Protein AF-A0A2I0JXL1-F1 (afdb_monomer)

Solvent-accessible surface area (backbone atoms only — not comparable to full-atom values): 7613 Å² total; per-residue (Å²): 135,86,78,60,81,57,62,68,35,75,68,30,44,52,53,52,51,51,52,50,50,53,58,49,50,55,51,43,75,76,32,99,56,94,41,73,68,49,51,53,50,52,52,53,47,52,56,50,49,54,53,51,50,55,53,37,53,67,70,65,67,67,71,88,92,43,73,64,57,57,51,51,50,52,53,49,50,55,50,49,51,52,52,51,53,51,51,51,53,52,53,51,50,52,51,50,53,52,50,51,52,51,52,50,52,53,50,50,53,49,62,60,52,51,62,63,58,66,64,70,78,78,82,79,85,91,77,91,130

Radius of gyration: 28.24 Å; Cα contacts (8 Å, |Δi|>4): 37; chains: 1; bounding box: 81×33×76 Å

Organism: Punica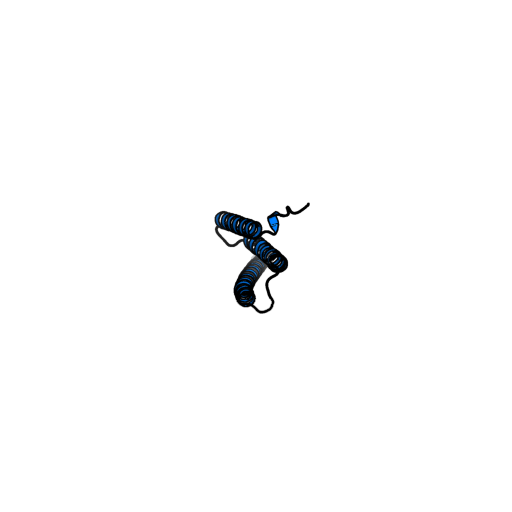 granatum (NCBI:txid22663)

Mean predicted aligned error: 13.09 Å

Sequence (129 aa):
MEASPAAYSVNGFYSFLSKGIDDLELCFLSNNFMSVQFLQRALSLLRSFHSHLTLLVQKLHLPVGDKWLNEYMDESSKLWEACHVLKSGVSAMESYYSAGLNLTSLLDGHLHLSPQLSRQVQTGPRSGK

Secondary structure (DSSP, 8-state):
-PPPGGGGSHHHHHHHHHHHHHHHHHHHHTSSS--HHHHHHHHHHHHHHHHHHHHHHHHTTPPTTSHHHHHHHHHHHHHHHHHHHHHHHHHHHHHHHHHHHHHHHHHHHHHHHHHHHHTTSS-------

pLDDT: mean 77.19, std 14.77, range [36.41, 95.0]

Foldseek 3Di:
DDDDPLCLDPVNLVVLLVVLVVVLVVVCVVDVDCDPVSLVSLVVSLVVNVVSVVSNVVVVPDDPPDPVVVVVVVVVVVSVVSVVVSVVVVVVVVVVVVVVVVVVVVVVVVVVVVVVVVVPPPDDDDDDD

Nearest PDB structures (foldseek):
  3onl-assembly1_C  TM=5.016E-01  e=1.990E+00  Saccharomyces cerevisiae
  4p3g-assembly1_B  TM=3.810E-01  e=9.562E+00  Thermochaetoides thermophila DSM 1495

Structure (mmCIF, N/CA/C/O backbone):
data_AF-A0A2I0JXL1-F1
#
_entry.id   AF-A0A2I0JXL1-F1
#
loop_
_atom_site.group_PDB
_atom_site.id
_atom_site.type_symbol
_atom_site.label_atom_id
_atom_site.label_alt_id
_atom_site.label_comp_id
_atom_site.label_asym_id
_atom_site.label_entity_id
_atom_site.label_seq_id
_atom_site.pdbx_PDB_ins_code
_atom_site.Cartn_x
_atom_site.Cartn_y
_atom_site.Cartn_z
_atom_site.occupancy
_atom_site.B_iso_or_equiv
_atom_site.auth_seq_id
_atom_site.auth_comp_id
_atom_site.auth_asym_id
_atom_site.auth_atom_id
_atom_site.pdbx_PDB_model_num
ATOM 1 N N . MET A 1 1 ? -2.394 22.946 -8.727 1.00 36.78 1 MET A N 1
ATOM 2 C CA . MET A 1 1 ? -1.313 22.599 -7.784 1.00 36.78 1 MET A CA 1
ATOM 3 C C . MET A 1 1 ? -0.307 21.797 -8.589 1.00 36.78 1 MET A C 1
ATOM 5 O O . MET A 1 1 ? -0.560 20.637 -8.870 1.00 36.78 1 MET A O 1
ATOM 9 N N . GLU A 1 2 ? 0.713 22.472 -9.115 1.00 36.41 2 GLU A N 1
ATOM 10 C CA . GLU A 1 2 ? 1.754 21.871 -9.963 1.00 36.41 2 GLU A CA 1
ATOM 11 C C . GLU A 1 2 ? 2.608 20.924 -9.113 1.00 36.41 2 GLU A C 1
ATOM 13 O O . GLU A 1 2 ? 3.183 21.337 -8.103 1.00 36.41 2 GLU A O 1
ATOM 18 N N . ALA A 1 3 ? 2.650 19.644 -9.481 1.00 46.91 3 ALA A N 1
ATOM 19 C CA . ALA A 1 3 ? 3.539 18.680 -8.850 1.00 46.91 3 ALA A CA 1
ATOM 20 C C . ALA A 1 3 ? 4.978 18.979 -9.295 1.00 46.91 3 ALA A C 1
ATOM 22 O O . ALA A 1 3 ? 5.278 18.973 -10.486 1.00 46.91 3 ALA A O 1
ATOM 23 N N . SER A 1 4 ? 5.868 19.252 -8.336 1.00 48.22 4 SER A N 1
ATOM 24 C CA . SER A 1 4 ? 7.288 19.502 -8.603 1.00 48.22 4 SER A CA 1
ATOM 25 C C . SER A 1 4 ? 7.892 18.362 -9.443 1.00 48.22 4 SER A C 1
ATOM 27 O O . SER A 1 4 ? 7.644 17.193 -9.129 1.00 48.22 4 SER A O 1
ATOM 29 N N . PRO A 1 5 ? 8.721 18.650 -10.466 1.00 53.19 5 PRO A N 1
ATOM 30 C CA . PRO A 1 5 ? 9.304 17.634 -11.350 1.00 53.19 5 PRO A CA 1
ATOM 31 C C . PRO A 1 5 ? 10.137 16.577 -10.601 1.00 53.19 5 PRO A C 1
ATOM 33 O O . PRO A 1 5 ? 10.349 15.478 -11.115 1.00 53.19 5 PRO A O 1
ATOM 36 N N . ALA A 1 6 ? 10.543 16.868 -9.359 1.00 51.97 6 ALA A N 1
ATOM 37 C CA . ALA A 1 6 ? 11.225 15.937 -8.465 1.00 51.97 6 ALA A CA 1
ATOM 38 C C . ALA A 1 6 ? 10.353 14.754 -8.000 1.00 51.97 6 ALA A C 1
ATOM 40 O O . ALA A 1 6 ? 10.904 13.688 -7.720 1.00 51.97 6 ALA A O 1
ATOM 41 N N . ALA A 1 7 ? 9.020 14.903 -7.961 1.00 56.34 7 ALA A N 1
ATOM 42 C CA . ALA A 1 7 ? 8.080 13.893 -7.452 1.00 56.34 7 ALA A CA 1
ATOM 43 C C . ALA A 1 7 ? 8.075 12.585 -8.263 1.00 56.34 7 ALA A C 1
ATOM 45 O O . ALA A 1 7 ? 7.618 11.554 -7.782 1.00 56.34 7 ALA A O 1
ATOM 46 N N . TYR A 1 8 ? 8.617 12.622 -9.481 1.00 66.38 8 TYR A N 1
ATOM 47 C CA . TYR A 1 8 ? 8.640 11.490 -10.407 1.00 66.38 8 TYR A CA 1
ATOM 48 C C . TYR A 1 8 ? 10.056 10.995 -10.718 1.00 66.38 8 TYR A C 1
ATOM 50 O O . TYR A 1 8 ? 10.252 10.253 -11.678 1.00 66.38 8 TYR A O 1
ATOM 58 N N . SER A 1 9 ? 11.047 11.446 -9.948 1.00 84.12 9 SER A N 1
ATOM 59 C CA . SER A 1 9 ? 12.381 10.848 -9.945 1.00 84.12 9 SER A CA 1
ATOM 60 C C . SER A 1 9 ? 12.392 9.614 -9.042 1.00 84.12 9 SER A C 1
ATOM 62 O O . SER A 1 9 ? 11.579 9.511 -8.125 1.00 84.12 9 SER A O 1
ATOM 64 N N . VAL A 1 10 ? 13.350 8.708 -9.249 1.00 86.62 10 VAL A N 1
ATOM 65 C CA . VAL A 1 10 ? 13.557 7.548 -8.364 1.00 86.62 10 VAL A CA 1
ATOM 66 C C . VAL A 1 10 ? 13.700 7.996 -6.900 1.00 86.62 10 VAL A C 1
ATOM 68 O O . VAL A 1 10 ? 13.052 7.453 -6.012 1.00 86.62 10 VAL A O 1
ATOM 71 N N . ASN A 1 11 ? 14.477 9.054 -6.646 1.00 89.25 11 ASN A N 1
ATOM 72 C CA . ASN A 1 11 ? 14.656 9.595 -5.297 1.00 89.25 11 ASN A CA 1
ATOM 73 C C . ASN A 1 11 ? 13.366 10.220 -4.730 1.00 89.25 11 ASN A C 1
ATOM 75 O O . ASN A 1 11 ? 13.069 10.090 -3.543 1.00 89.25 11 ASN A O 1
ATOM 79 N N . GLY A 1 12 ? 12.575 10.871 -5.587 1.00 89.62 12 GLY A N 1
ATOM 80 C CA . GLY A 1 12 ? 11.260 11.400 -5.227 1.00 89.62 12 GLY A CA 1
ATOM 81 C C . GLY A 1 12 ? 10.277 10.300 -4.839 1.00 89.62 12 GLY A C 1
ATOM 82 O O . GLY A 1 12 ? 9.571 10.444 -3.844 1.00 89.62 12 GLY A O 1
ATOM 83 N N . PHE A 1 13 ? 10.291 9.180 -5.563 1.00 90.06 13 PHE A N 1
ATOM 84 C CA . PHE A 1 13 ? 9.493 8.000 -5.240 1.00 90.06 13 PHE A CA 1
ATOM 85 C C . PHE A 1 13 ? 9.855 7.420 -3.867 1.00 90.06 13 PHE A C 1
ATOM 87 O O . PHE A 1 13 ? 8.963 7.218 -3.043 1.00 90.06 13 PHE A O 1
ATOM 94 N N . TYR A 1 14 ? 11.148 7.223 -3.583 1.00 90.25 14 TYR A N 1
ATOM 95 C CA . TYR A 1 14 ? 11.588 6.735 -2.270 1.00 90.25 14 TYR A CA 1
ATOM 96 C C . TYR A 1 14 ? 11.248 7.712 -1.141 1.00 90.25 14 TYR A C 1
ATOM 98 O O . TYR A 1 14 ? 10.780 7.285 -0.089 1.00 90.25 14 TYR A O 1
ATOM 106 N N . SER A 1 15 ? 11.406 9.018 -1.371 1.00 93.44 15 SER A N 1
ATOM 107 C CA . SER A 1 15 ? 11.041 10.049 -0.388 1.00 93.44 15 SER A CA 1
ATOM 108 C C . SER A 1 15 ? 9.536 10.051 -0.094 1.00 93.44 15 SER A C 1
ATOM 110 O O . SER A 1 15 ? 9.129 10.153 1.061 1.00 93.44 15 SER A O 1
ATOM 112 N N . PHE A 1 16 ? 8.706 9.913 -1.135 1.00 93.00 16 PHE A N 1
ATOM 113 C CA . PHE A 1 16 ? 7.255 9.768 -1.008 1.00 93.00 16 PHE A CA 1
ATOM 114 C C . PHE A 1 16 ? 6.886 8.526 -0.189 1.00 93.00 16 PHE A C 1
ATOM 116 O O . PHE A 1 16 ? 6.065 8.620 0.724 1.00 93.00 16 PHE A O 1
ATOM 123 N N . LEU A 1 17 ? 7.499 7.381 -0.502 1.00 91.62 17 LEU A N 1
ATOM 124 C CA . LEU A 1 17 ? 7.199 6.117 0.161 1.00 91.62 17 LEU A CA 1
ATOM 125 C C . LEU A 1 17 ? 7.626 6.131 1.631 1.00 91.62 17 LEU A C 1
ATOM 127 O O . LEU A 1 17 ? 6.815 5.782 2.482 1.00 91.62 17 LEU A O 1
ATOM 131 N N . SER A 1 18 ? 8.852 6.578 1.925 1.00 93.44 18 SER A N 1
ATOM 132 C CA . SER A 1 18 ? 9.366 6.679 3.298 1.00 93.44 18 SER A CA 1
ATOM 133 C C . SER A 1 18 ? 8.437 7.532 4.151 1.00 93.44 18 SER A C 1
ATOM 135 O O . SER A 1 18 ? 7.914 7.057 5.151 1.00 93.44 18 SER A O 1
ATOM 137 N N . LYS A 1 19 ? 8.118 8.745 3.679 1.00 95.00 19 LYS A N 1
ATOM 138 C CA . LYS A 1 19 ? 7.215 9.644 4.396 1.00 95.00 19 LYS A CA 1
ATOM 139 C C . LYS A 1 19 ? 5.833 9.023 4.617 1.00 95.00 19 LYS A C 1
ATOM 141 O O . LYS A 1 19 ? 5.264 9.154 5.693 1.00 95.00 19 LYS A O 1
ATOM 146 N N . GLY A 1 20 ? 5.281 8.364 3.600 1.00 92.75 20 GLY A N 1
ATOM 147 C CA . GLY A 1 20 ? 3.974 7.722 3.712 1.00 92.75 20 GLY A CA 1
ATOM 148 C C . GLY A 1 20 ? 3.945 6.600 4.752 1.00 92.75 20 GLY A C 1
ATOM 149 O O . GLY A 1 20 ? 2.947 6.455 5.457 1.00 92.75 20 GLY A O 1
ATOM 150 N N . ILE A 1 21 ? 5.030 5.828 4.861 1.00 91.94 21 ILE A N 1
ATOM 151 C CA . ILE A 1 21 ? 5.183 4.781 5.877 1.00 91.94 21 ILE A CA 1
ATOM 152 C C . ILE A 1 21 ? 5.318 5.405 7.269 1.00 91.94 21 ILE A C 1
ATOM 154 O O . ILE A 1 21 ? 4.590 4.990 8.168 1.00 91.94 21 ILE A O 1
ATOM 158 N N . ASP A 1 22 ? 6.154 6.435 7.425 1.00 94.06 22 ASP A N 1
ATOM 159 C CA . ASP A 1 22 ? 6.331 7.147 8.698 1.00 94.06 22 ASP A CA 1
ATOM 160 C C . ASP A 1 22 ? 4.989 7.724 9.201 1.00 94.06 22 ASP A C 1
ATOM 162 O O . ASP A 1 22 ? 4.609 7.555 10.362 1.00 94.06 22 ASP A O 1
ATOM 166 N N . ASP A 1 23 ? 4.208 8.342 8.306 1.00 91.50 23 ASP A N 1
ATOM 167 C CA . ASP A 1 23 ? 2.874 8.880 8.612 1.00 91.50 23 ASP A CA 1
ATOM 168 C C . ASP A 1 23 ? 1.886 7.772 9.039 1.00 91.50 23 ASP A C 1
ATOM 170 O O . ASP A 1 23 ? 1.005 7.988 9.886 1.00 91.50 23 ASP A O 1
ATOM 174 N N . LEU A 1 24 ? 2.010 6.576 8.454 1.00 90.06 24 LEU A N 1
ATOM 175 C CA . LEU A 1 24 ? 1.175 5.423 8.782 1.00 90.06 24 LEU A CA 1
ATOM 176 C C . LEU A 1 24 ? 1.559 4.817 10.141 1.00 90.06 24 LEU A C 1
ATOM 178 O O . LEU A 1 24 ? 0.667 4.493 10.932 1.00 90.06 24 LEU A O 1
ATOM 182 N N . GLU A 1 25 ? 2.855 4.728 10.441 1.00 89.75 25 GLU A N 1
ATOM 183 C CA . GLU A 1 25 ? 3.379 4.279 11.735 1.00 89.75 25 GLU A CA 1
ATOM 184 C C . GLU A 1 25 ? 2.939 5.217 12.863 1.00 89.75 25 GLU A C 1
ATOM 186 O O . GLU A 1 25 ? 2.375 4.765 13.861 1.00 89.75 25 GLU A O 1
ATOM 191 N N . LEU A 1 26 ? 3.067 6.533 12.671 1.00 90.06 26 LEU A N 1
ATOM 192 C CA . LEU A 1 26 ? 2.574 7.527 13.629 1.00 90.06 26 LEU A CA 1
ATOM 193 C C . LEU A 1 26 ? 1.066 7.382 13.885 1.00 90.06 26 LEU A C 1
ATOM 195 O O . LEU A 1 26 ? 0.598 7.513 15.021 1.00 90.06 26 LEU A O 1
ATOM 199 N N . CYS A 1 27 ? 0.289 7.078 12.841 1.00 87.00 27 CYS A N 1
ATOM 200 C CA . CYS A 1 27 ? -1.149 6.845 12.958 1.00 87.00 27 CYS A CA 1
ATOM 201 C C . CYS A 1 27 ? -1.481 5.583 13.770 1.00 87.00 27 CYS A C 1
ATOM 203 O O . CYS A 1 27 ? -2.482 5.578 14.497 1.00 87.00 27 CYS A O 1
ATOM 205 N N . PHE A 1 28 ? -0.662 4.537 13.632 1.00 84.44 28 PHE A N 1
ATOM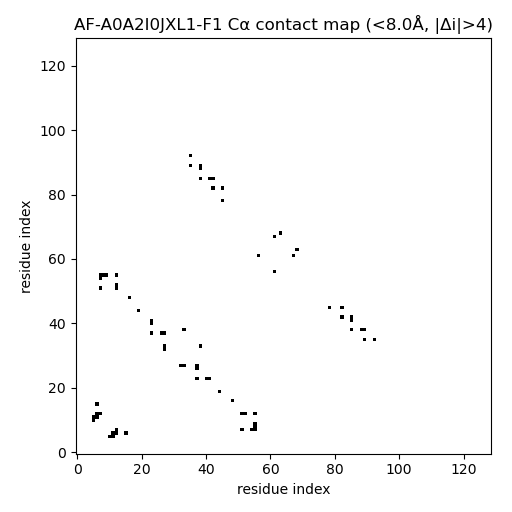 206 C CA . PHE A 1 28 ? -0.777 3.295 14.392 1.00 84.44 28 PHE A CA 1
ATOM 207 C C . PHE A 1 28 ? -0.376 3.497 15.855 1.00 84.44 28 PHE A C 1
ATOM 209 O O . PHE A 1 28 ? -1.122 3.130 16.749 1.00 84.44 28 PHE A O 1
ATOM 216 N N . LEU A 1 29 ? 0.738 4.174 16.132 1.00 85.69 29 LEU A N 1
ATOM 217 C CA . LEU A 1 29 ? 1.167 4.456 17.508 1.00 85.69 29 LEU A CA 1
ATOM 218 C C . LEU A 1 29 ? 0.164 5.341 18.265 1.00 85.69 29 LEU A C 1
ATOM 220 O O . LEU A 1 29 ? -0.017 5.191 19.471 1.00 85.69 29 LEU A O 1
ATOM 224 N N . SER A 1 30 ? -0.527 6.238 17.555 1.00 84.00 30 SER A N 1
ATOM 225 C CA . SER A 1 30 ? -1.553 7.111 18.142 1.00 84.00 30 SER A CA 1
ATOM 226 C C . SER A 1 30 ? -2.857 6.379 18.490 1.00 84.00 30 SER A C 1
ATOM 228 O O . SER A 1 30 ? -3.653 6.888 19.276 1.00 84.00 30 SER A O 1
ATOM 230 N N . ASN A 1 31 ? -3.102 5.201 17.909 1.00 72.88 31 ASN A N 1
ATOM 231 C CA . ASN A 1 31 ? -4.297 4.399 18.151 1.00 72.88 31 ASN A CA 1
ATOM 232 C C . ASN A 1 31 ? -3.873 2.950 18.402 1.00 72.88 31 ASN A C 1
ATOM 234 O O . ASN A 1 31 ? -3.558 2.246 17.455 1.00 72.88 31 ASN A O 1
ATOM 238 N N . ASN A 1 32 ? -3.950 2.463 19.646 1.00 65.31 32 ASN A N 1
ATOM 239 C CA . ASN A 1 32 ? -3.580 1.086 20.043 1.00 65.31 32 ASN A CA 1
ATOM 240 C C . ASN A 1 32 ? -4.319 -0.058 19.289 1.00 65.31 32 ASN A C 1
ATOM 242 O O . ASN A 1 32 ? -4.172 -1.227 19.639 1.00 65.31 32 ASN A O 1
ATOM 246 N N . PHE A 1 33 ? -5.143 0.254 18.286 1.00 68.25 33 PHE A N 1
ATOM 247 C CA . PHE A 1 33 ? -5.867 -0.676 17.431 1.00 68.25 33 PHE A CA 1
ATOM 248 C C . PHE A 1 33 ? -5.847 -0.198 15.968 1.00 68.25 33 PHE A C 1
ATOM 250 O O . PHE A 1 33 ? -5.814 1.007 15.705 1.00 68.25 33 PHE A O 1
ATOM 257 N N . MET A 1 34 ? -5.950 -1.128 15.007 1.00 73.00 34 MET A N 1
ATOM 258 C CA . MET A 1 34 ? -6.153 -0.790 13.590 1.00 73.00 34 MET A CA 1
ATOM 259 C C . MET A 1 34 ? -7.518 -0.119 13.388 1.00 73.00 34 MET A C 1
ATOM 261 O O . MET A 1 34 ? -8.540 -0.772 13.188 1.00 73.00 34 MET A O 1
ATOM 265 N N . SER A 1 35 ? -7.543 1.208 13.469 1.00 80.81 35 SER A N 1
ATOM 266 C CA . SER A 1 35 ? -8.753 2.000 13.265 1.00 80.81 35 SER A CA 1
ATOM 267 C C . SER A 1 35 ? -9.153 2.058 11.785 1.00 80.81 35 SER A C 1
ATOM 269 O O . SER A 1 35 ? -8.331 1.873 10.885 1.00 80.81 35 SER A O 1
ATOM 271 N N . VAL A 1 36 ? -10.412 2.418 11.512 1.00 81.00 36 VAL A N 1
ATOM 272 C CA . VAL A 1 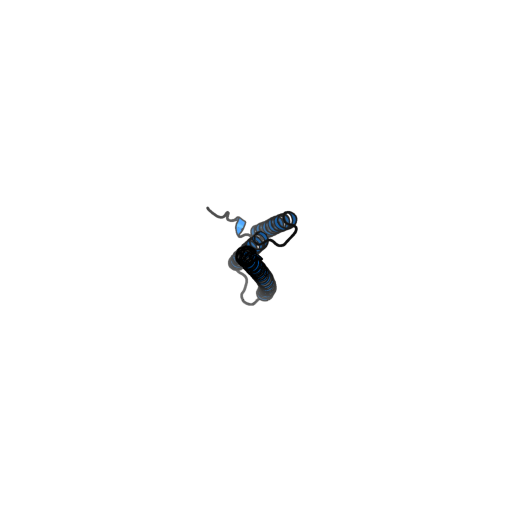36 ? -10.885 2.671 10.138 1.00 81.00 36 VAL A CA 1
ATOM 273 C C . VAL A 1 36 ? -10.031 3.751 9.466 1.00 81.00 36 VAL A C 1
ATOM 275 O O . VAL A 1 36 ? -9.710 3.644 8.287 1.00 81.00 36 VAL A O 1
ATOM 278 N N . GLN A 1 37 ? -9.603 4.767 10.223 1.00 84.31 37 GLN A N 1
ATOM 279 C CA . GLN A 1 37 ? -8.739 5.837 9.719 1.00 84.31 37 GLN A CA 1
ATOM 280 C C . GLN A 1 37 ? -7.357 5.319 9.305 1.00 84.31 37 GLN A C 1
ATOM 282 O O . GLN A 1 37 ? -6.840 5.728 8.265 1.00 84.31 37 GLN A O 1
ATOM 287 N N . PHE A 1 38 ? -6.774 4.405 10.087 1.00 85.75 38 PHE A N 1
ATOM 288 C CA . PHE A 1 38 ? -5.520 3.744 9.731 1.00 85.75 38 PHE A CA 1
ATOM 289 C C . PHE A 1 38 ? -5.671 2.963 8.421 1.00 85.75 38 PHE A C 1
ATOM 291 O O . PHE A 1 38 ? -4.883 3.160 7.498 1.00 85.75 38 PHE A O 1
ATOM 298 N N . LEU A 1 39 ? -6.727 2.151 8.295 1.00 85.25 39 LEU A N 1
ATOM 299 C CA . LEU A 1 39 ? -6.985 1.368 7.081 1.00 85.25 39 LEU A CA 1
ATOM 300 C C . LEU A 1 39 ? -7.219 2.259 5.850 1.00 85.25 39 LEU A C 1
ATOM 302 O O . LEU A 1 39 ? -6.687 1.980 4.776 1.00 85.25 39 LEU A O 1
ATOM 306 N N . GLN A 1 40 ? -7.954 3.364 6.001 1.00 86.88 40 GLN A N 1
ATOM 307 C CA . GLN A 1 40 ? -8.156 4.351 4.933 1.00 86.88 40 GLN A CA 1
ATOM 308 C C . GLN A 1 40 ? -6.837 4.994 4.485 1.00 86.88 40 GLN A C 1
ATOM 310 O O . GLN A 1 40 ? -6.600 5.142 3.283 1.00 86.88 40 GLN A O 1
ATOM 315 N N . ARG A 1 41 ? -5.960 5.354 5.433 1.00 89.62 41 ARG A N 1
ATOM 316 C CA . ARG A 1 41 ? -4.631 5.908 5.129 1.00 89.62 41 ARG A CA 1
ATOM 317 C C . ARG A 1 41 ? -3.740 4.881 4.443 1.00 89.62 41 ARG A C 1
ATOM 319 O O . ARG A 1 41 ? -3.152 5.210 3.415 1.00 89.62 41 ARG A O 1
ATOM 326 N N . ALA A 1 42 ? -3.708 3.648 4.946 1.00 89.19 42 ALA A N 1
ATOM 327 C CA . ALA A 1 42 ? -2.965 2.549 4.337 1.00 89.19 42 ALA A CA 1
ATOM 328 C C . ALA A 1 42 ? -3.410 2.316 2.885 1.00 89.19 42 ALA A C 1
ATOM 330 O O . ALA A 1 42 ? -2.577 2.282 1.983 1.00 89.19 42 ALA A O 1
ATOM 331 N N . LEU A 1 43 ? -4.723 2.261 2.630 1.00 88.12 43 LEU A N 1
ATOM 332 C CA . LEU A 1 43 ? -5.266 2.077 1.282 1.00 88.12 43 LEU A CA 1
ATOM 333 C C . LEU A 1 43 ? -4.940 3.259 0.353 1.00 88.12 43 LEU A C 1
ATOM 335 O O . LEU A 1 43 ? -4.585 3.063 -0.812 1.00 88.12 43 LEU A O 1
ATOM 339 N N . SER A 1 44 ? -5.034 4.492 0.859 1.00 90.94 44 SER A N 1
ATOM 340 C CA . SER A 1 44 ? -4.679 5.693 0.094 1.00 90.94 44 SER A CA 1
ATOM 341 C C . SER A 1 44 ? -3.193 5.721 -0.278 1.00 90.94 44 SER A C 1
ATOM 343 O O . SER A 1 44 ? -2.848 6.074 -1.414 1.00 90.94 44 SER A O 1
ATOM 345 N N . LEU A 1 45 ? -2.317 5.326 0.652 1.00 92.06 45 LEU A N 1
ATOM 346 C CA . LEU A 1 45 ? -0.880 5.202 0.419 1.00 92.06 45 LEU A CA 1
ATOM 347 C C . LEU A 1 45 ? -0.591 4.134 -0.637 1.00 92.06 45 LEU A C 1
ATOM 349 O O . LEU A 1 45 ? 0.128 4.410 -1.594 1.00 92.06 45 LEU A O 1
ATOM 353 N N . LEU A 1 46 ? -1.221 2.965 -0.518 1.00 90.19 46 LEU A N 1
ATOM 354 C CA . LEU A 1 46 ? -1.068 1.841 -1.440 1.00 90.19 46 LEU A CA 1
ATOM 355 C C . LEU A 1 46 ? -1.459 2.210 -2.878 1.00 90.19 46 LEU A C 1
ATOM 357 O O . LEU A 1 46 ? -0.706 1.969 -3.824 1.00 90.19 46 LEU A O 1
ATOM 361 N N . ARG A 1 47 ? -2.610 2.878 -3.044 1.00 89.50 47 ARG A N 1
ATOM 362 C CA . ARG A 1 47 ? -3.070 3.382 -4.348 1.00 89.50 47 ARG A CA 1
ATOM 363 C C . ARG A 1 47 ? -2.083 4.386 -4.941 1.00 89.50 47 ARG A C 1
ATOM 365 O O . ARG A 1 47 ? -1.802 4.354 -6.136 1.00 89.50 47 ARG A O 1
ATOM 372 N N . SER A 1 48 ? -1.569 5.288 -4.110 1.00 91.56 48 SER A N 1
ATOM 373 C CA . SER A 1 48 ? -0.625 6.323 -4.540 1.00 91.56 48 SER A CA 1
ATOM 374 C C . SER A 1 48 ? 0.739 5.730 -4.904 1.00 91.56 48 SER A C 1
ATOM 376 O O . SER A 1 48 ? 1.322 6.126 -5.910 1.00 91.56 48 SER A O 1
ATOM 378 N N . PHE A 1 49 ? 1.212 4.735 -4.148 1.00 90.31 49 PHE A N 1
ATOM 379 C CA . PHE A 1 49 ? 2.404 3.950 -4.463 1.00 90.31 49 PHE A CA 1
ATOM 380 C C . PHE A 1 49 ? 2.291 3.292 -5.838 1.00 90.31 49 PHE A C 1
ATOM 382 O O . PHE A 1 49 ? 3.171 3.494 -6.671 1.00 90.31 49 PHE A O 1
ATOM 389 N N . HIS A 1 50 ? 1.193 2.580 -6.111 1.00 89.25 50 HIS A N 1
ATOM 390 C CA . HIS A 1 50 ? 1.000 1.903 -7.395 1.00 89.25 50 HIS A CA 1
ATOM 391 C C . HIS A 1 50 ? 1.012 2.884 -8.577 1.00 89.25 50 HIS A C 1
ATOM 393 O O . HIS A 1 50 ? 1.686 2.650 -9.584 1.00 89.25 50 HIS A O 1
ATOM 399 N N . SER A 1 51 ? 0.314 4.015 -8.436 1.00 89.38 51 SER A N 1
ATOM 400 C CA . SER A 1 51 ? 0.293 5.071 -9.453 1.00 89.38 51 SER A CA 1
ATOM 401 C C . SER A 1 51 ? 1.685 5.656 -9.698 1.00 89.38 51 SER A C 1
ATOM 403 O O . SER A 1 51 ? 2.103 5.778 -10.850 1.00 89.38 51 SER A O 1
ATOM 405 N N . HIS A 1 52 ? 2.433 5.982 -8.638 1.00 89.75 52 HIS A N 1
ATOM 406 C CA . HIS A 1 52 ? 3.789 6.517 -8.782 1.00 89.75 52 HIS A CA 1
ATOM 407 C C . HIS A 1 52 ? 4.766 5.490 -9.360 1.00 89.75 52 HIS A C 1
ATOM 409 O O . HIS A 1 52 ? 5.584 5.859 -10.198 1.00 89.75 52 HIS A O 1
ATOM 415 N N . LEU A 1 53 ? 4.661 4.217 -8.971 1.00 86.88 53 LEU A N 1
ATOM 416 C CA . LEU A 1 53 ? 5.486 3.139 -9.513 1.00 86.88 53 LEU A CA 1
ATOM 417 C C . LEU A 1 53 ? 5.239 2.965 -11.016 1.00 86.88 53 LEU A C 1
ATOM 419 O O . LEU A 1 53 ? 6.186 2.902 -11.794 1.00 86.88 53 LEU A O 1
ATOM 423 N N . THR A 1 54 ? 3.972 2.965 -11.437 1.00 87.00 54 THR A N 1
ATOM 424 C CA . THR A 1 54 ? 3.597 2.854 -12.855 1.00 87.00 54 THR A CA 1
ATOM 425 C C . THR A 1 54 ? 4.148 4.024 -13.673 1.00 87.00 54 THR A C 1
ATOM 427 O O . THR A 1 54 ? 4.725 3.820 -14.741 1.00 87.00 54 THR A O 1
ATOM 430 N N . LEU A 1 55 ? 4.040 5.251 -13.153 1.00 88.50 55 LEU A N 1
ATOM 431 C CA . LEU A 1 55 ? 4.615 6.439 -13.794 1.00 88.50 55 LEU A CA 1
ATOM 432 C C . LEU A 1 55 ? 6.148 6.388 -13.849 1.00 88.50 55 LEU A C 1
ATOM 434 O O . LEU A 1 55 ? 6.743 6.795 -14.847 1.00 88.50 55 LEU A O 1
ATOM 438 N N . LEU A 1 56 ? 6.794 5.894 -12.791 1.00 88.31 56 LEU A N 1
ATOM 439 C CA . LEU A 1 56 ? 8.247 5.758 -12.733 1.00 88.31 56 LEU A CA 1
ATOM 440 C C . LEU A 1 56 ? 8.745 4.750 -13.775 1.00 88.31 56 LEU A C 1
ATOM 442 O O . LEU A 1 56 ? 9.672 5.057 -14.519 1.00 88.31 56 LEU A O 1
ATOM 446 N N . VAL A 1 57 ? 8.082 3.595 -13.888 1.00 84.94 57 VAL A N 1
ATOM 447 C CA . VAL A 1 57 ? 8.369 2.576 -14.912 1.00 84.94 57 VAL A CA 1
ATOM 448 C C . VAL A 1 57 ? 8.248 3.160 -16.322 1.00 84.94 57 VAL A C 1
ATOM 450 O O . VAL A 1 57 ? 9.144 2.963 -17.141 1.00 84.94 57 VAL A O 1
ATOM 453 N N . GLN A 1 58 ? 7.195 3.939 -16.594 1.00 84.44 58 GLN A N 1
ATOM 454 C CA 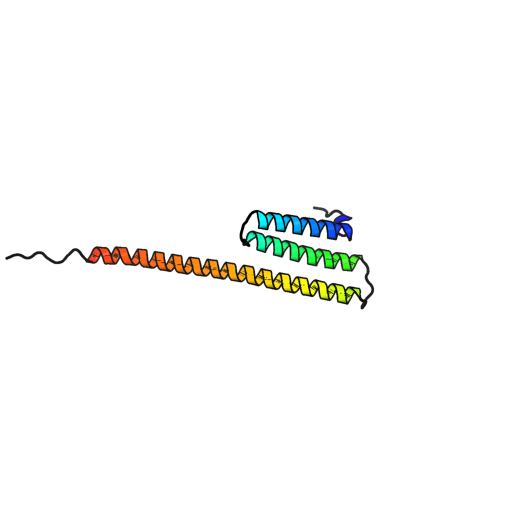. GLN A 1 58 ? 7.017 4.608 -17.889 1.00 84.44 58 GLN A CA 1
ATOM 455 C C . GLN A 1 58 ? 8.153 5.593 -18.203 1.00 84.44 58 GLN A C 1
ATOM 457 O O . GLN A 1 58 ? 8.599 5.673 -19.346 1.00 84.44 58 GLN A O 1
ATOM 462 N N . LYS A 1 59 ? 8.645 6.327 -17.197 1.00 85.62 59 LYS A N 1
ATOM 463 C CA . LYS A 1 59 ? 9.731 7.308 -17.358 1.00 85.62 59 LYS A CA 1
ATOM 464 C C . LYS A 1 59 ? 11.119 6.692 -17.479 1.00 85.62 59 LYS A C 1
ATOM 466 O O . LYS A 1 59 ? 11.994 7.302 -18.084 1.00 85.62 59 LYS A O 1
ATOM 471 N N . LEU A 1 60 ? 11.335 5.517 -16.898 1.00 84.31 60 LEU A N 1
ATOM 472 C CA . LEU A 1 60 ? 12.626 4.834 -16.943 1.00 84.31 60 LEU A CA 1
ATOM 473 C C . LEU A 1 60 ? 12.925 4.204 -18.314 1.00 84.31 60 LEU A C 1
ATOM 475 O O . LEU A 1 60 ? 14.032 3.708 -18.499 1.00 84.31 60 LEU A O 1
ATOM 479 N N . HIS A 1 61 ? 11.980 4.245 -19.268 1.00 81.31 61 HIS A N 1
ATOM 480 C CA . HIS A 1 61 ? 12.130 3.676 -20.616 1.00 81.31 61 HIS A CA 1
ATOM 481 C C . HIS A 1 61 ? 12.686 2.244 -20.585 1.00 81.31 61 HIS A C 1
ATOM 483 O O . HIS A 1 61 ? 13.589 1.891 -21.344 1.00 81.31 61 HIS A O 1
ATOM 489 N N . LEU A 1 62 ? 12.167 1.430 -19.661 1.00 81.81 62 LEU A N 1
ATOM 490 C CA . LEU A 1 62 ? 12.690 0.093 -19.431 1.00 81.81 62 LEU A CA 1
ATOM 491 C C . LEU A 1 62 ? 12.461 -0.803 -20.668 1.00 81.81 62 LEU A C 1
ATOM 493 O O . LEU A 1 62 ? 11.393 -0.742 -21.284 1.00 81.81 62 LEU A O 1
ATOM 497 N N . PRO A 1 63 ? 13.450 -1.628 -21.047 1.00 80.19 63 PRO A N 1
ATOM 498 C CA . PRO A 1 63 ? 13.366 -2.525 -22.203 1.00 80.19 63 PRO A CA 1
ATOM 499 C C . PRO A 1 63 ? 12.255 -3.577 -22.051 1.00 80.19 63 PRO A C 1
ATOM 501 O O . PRO A 1 63 ? 11.955 -4.033 -20.956 1.00 80.19 63 PRO A O 1
ATOM 504 N N . VAL A 1 64 ? 11.614 -3.992 -23.143 1.00 74.06 64 VAL A N 1
ATOM 505 C CA . VAL A 1 64 ? 10.483 -4.938 -23.079 1.00 74.06 64 VAL A CA 1
ATOM 506 C C . VAL A 1 64 ? 10.969 -6.359 -22.769 1.00 74.06 64 VAL A C 1
ATOM 508 O O . VAL A 1 64 ? 11.825 -6.879 -23.475 1.00 74.06 64 VAL A O 1
ATOM 511 N N . GLY A 1 65 ? 10.362 -7.016 -21.771 1.00 69.94 65 GLY A N 1
ATOM 512 C CA . GLY A 1 65 ? 10.538 -8.457 -21.518 1.00 69.94 65 GLY A CA 1
ATOM 513 C C . GLY A 1 65 ? 11.735 -8.848 -20.646 1.00 69.94 65 GLY A C 1
ATOM 514 O O . GLY A 1 65 ? 12.057 -10.030 -20.554 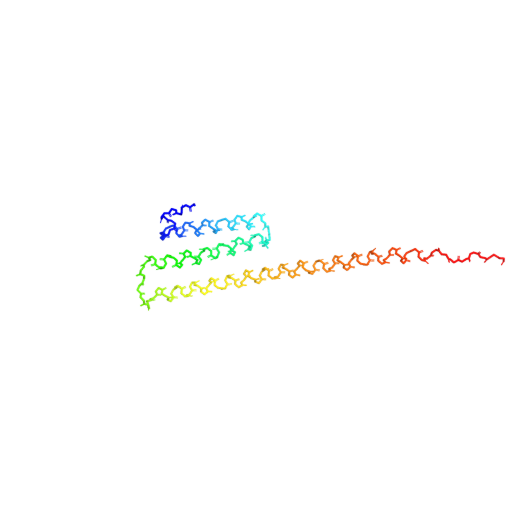1.00 69.94 65 GLY A O 1
ATOM 515 N N . ASP A 1 66 ? 12.375 -7.882 -19.993 1.00 72.56 66 ASP A N 1
ATOM 516 C CA . ASP A 1 66 ? 13.567 -8.112 -19.178 1.00 72.56 66 ASP A CA 1
ATOM 517 C C . ASP A 1 66 ? 13.262 -8.461 -17.710 1.00 72.56 66 ASP A C 1
ATOM 519 O O . ASP A 1 66 ? 12.133 -8.359 -17.230 1.00 72.56 66 ASP A O 1
ATOM 523 N N . LYS A 1 67 ? 14.311 -8.842 -16.964 1.00 85.19 67 LYS A N 1
ATOM 524 C CA . LYS A 1 67 ? 14.288 -9.191 -15.528 1.00 85.19 67 LYS A CA 1
ATOM 525 C C . LYS A 1 67 ? 13.471 -8.221 -14.657 1.00 85.19 67 LYS A C 1
ATOM 527 O O . LYS A 1 67 ? 12.806 -8.665 -13.724 1.00 85.19 67 LYS A O 1
ATOM 532 N N . TRP A 1 68 ? 13.487 -6.927 -14.974 1.00 83.50 68 TRP A N 1
ATOM 533 C CA . TRP A 1 68 ? 12.739 -5.910 -14.229 1.00 83.50 68 TRP A CA 1
ATOM 534 C C . TRP A 1 68 ? 11.222 -6.130 -14.284 1.00 83.50 68 TRP A C 1
ATOM 536 O O . TRP A 1 68 ? 10.535 -5.759 -13.342 1.00 83.50 68 TRP A O 1
ATOM 546 N N . LEU A 1 69 ? 10.688 -6.730 -15.357 1.00 84.06 69 LEU A N 1
ATOM 547 C CA . LEU A 1 69 ? 9.259 -7.020 -15.467 1.00 84.06 69 LEU A CA 1
ATOM 548 C C . LEU A 1 69 ? 8.872 -8.114 -14.473 1.00 84.06 69 LEU A C 1
ATOM 550 O O . LEU A 1 69 ? 7.839 -8.008 -13.823 1.00 84.06 69 LEU A O 1
ATOM 554 N N . ASN A 1 70 ? 9.725 -9.128 -14.310 1.00 88.00 70 ASN A N 1
ATOM 555 C CA . ASN A 1 70 ? 9.521 -10.169 -13.305 1.00 88.00 70 ASN A CA 1
ATOM 556 C C . ASN A 1 70 ? 9.602 -9.591 -11.886 1.00 88.00 70 ASN A C 1
ATOM 558 O O . ASN A 1 70 ? 8.736 -9.888 -11.071 1.00 88.00 70 ASN A O 1
ATOM 562 N N . GLU A 1 71 ? 10.585 -8.727 -11.606 1.00 86.56 71 GLU A N 1
ATOM 563 C CA . GLU A 1 71 ? 10.680 -8.020 -10.317 1.00 86.56 71 GLU A CA 1
ATOM 564 C C . GLU A 1 71 ? 9.458 -7.113 -10.083 1.00 86.56 71 GLU A C 1
ATOM 566 O O . GLU A 1 71 ? 8.853 -7.163 -9.018 1.00 86.56 71 GLU A O 1
ATOM 571 N N . TYR A 1 72 ? 9.016 -6.352 -11.088 1.00 83.19 72 TYR A N 1
ATOM 572 C CA . TYR A 1 72 ? 7.806 -5.529 -11.004 1.00 83.19 72 TYR A CA 1
ATOM 573 C C . TYR A 1 72 ? 6.553 -6.367 -10.726 1.00 83.19 72 TYR A C 1
ATOM 575 O O . TYR A 1 72 ? 5.717 -5.968 -9.913 1.00 83.19 72 TYR A O 1
ATOM 583 N N . MET A 1 73 ? 6.409 -7.515 -11.391 1.00 86.94 73 MET A N 1
ATOM 584 C CA . MET A 1 73 ? 5.286 -8.429 -11.188 1.00 86.94 73 MET A CA 1
ATOM 585 C C . MET A 1 73 ? 5.317 -9.064 -9.793 1.00 86.94 73 MET A C 1
ATOM 587 O O . MET A 1 73 ? 4.26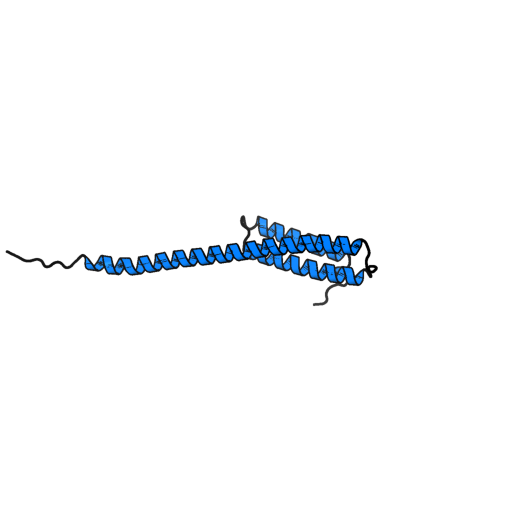7 -9.142 -9.156 1.00 86.94 73 MET A O 1
ATOM 591 N N . ASP A 1 74 ? 6.491 -9.457 -9.289 1.00 89.31 74 ASP A N 1
ATOM 592 C CA . ASP A 1 74 ? 6.649 -9.997 -7.931 1.00 89.31 74 ASP A CA 1
ATOM 593 C C . ASP A 1 74 ? 6.283 -8.944 -6.872 1.00 89.31 74 ASP A C 1
ATOM 595 O O . ASP A 1 74 ? 5.440 -9.189 -6.007 1.00 89.31 74 ASP A O 1
ATOM 599 N N . GLU A 1 75 ? 6.809 -7.723 -6.997 1.00 84.62 75 GLU A N 1
ATOM 600 C CA . GLU A 1 75 ? 6.466 -6.619 -6.092 1.00 84.62 75 GLU A CA 1
ATOM 601 C C . GLU A 1 75 ? 4.986 -6.210 -6.194 1.00 84.62 75 GLU A C 1
ATOM 603 O O . GLU A 1 75 ? 4.331 -5.948 -5.182 1.00 84.62 75 GLU A O 1
ATOM 608 N N . SER A 1 76 ? 4.409 -6.221 -7.400 1.00 83.19 76 SER A N 1
ATOM 609 C CA . SER A 1 76 ? 2.975 -5.963 -7.596 1.00 83.19 76 SER A CA 1
ATOM 610 C C . SER A 1 76 ? 2.101 -7.065 -6.988 1.00 83.19 76 SER A C 1
ATOM 612 O O . SER A 1 76 ? 0.999 -6.777 -6.520 1.00 83.19 76 SER A O 1
ATOM 614 N N . SER A 1 77 ? 2.584 -8.311 -6.936 1.00 88.06 77 SER A N 1
ATOM 615 C CA . SER A 1 77 ? 1.877 -9.411 -6.272 1.00 88.06 77 SER A CA 1
ATOM 616 C C . SER A 1 77 ? 1.859 -9.239 -4.747 1.00 88.06 77 SER A C 1
ATOM 618 O O . SER A 1 77 ? 0.809 -9.378 -4.122 1.00 88.06 77 SER A O 1
ATOM 620 N N . LYS A 1 78 ? 2.969 -8.795 -4.143 1.00 87.50 78 LYS A N 1
ATOM 621 C CA . LYS A 1 78 ? 3.026 -8.437 -2.712 1.00 87.50 78 LYS A CA 1
ATOM 622 C C . LYS A 1 78 ? 2.080 -7.280 -2.390 1.00 87.50 78 LYS A C 1
ATOM 624 O O . LYS A 1 78 ? 1.409 -7.282 -1.357 1.00 87.50 78 LYS A O 1
ATOM 629 N N . LEU A 1 79 ? 1.983 -6.308 -3.299 1.00 83.69 79 LEU A N 1
ATOM 630 C CA . LEU A 1 79 ? 1.040 -5.198 -3.182 1.00 83.69 79 LEU A CA 1
ATOM 631 C C . LEU A 1 79 ? -0.417 -5.676 -3.199 1.00 83.69 79 LEU A C 1
ATOM 633 O O . LEU A 1 79 ? -1.245 -5.184 -2.430 1.00 83.69 79 LEU A O 1
ATOM 637 N N . TRP A 1 80 ? -0.726 -6.637 -4.069 1.00 83.62 80 TRP A N 1
ATOM 638 C CA . TRP A 1 80 ? -2.043 -7.259 -4.141 1.00 83.62 80 TRP A CA 1
ATOM 639 C C . TRP A 1 80 ? -2.416 -7.966 -2.831 1.00 83.62 80 TRP A C 1
ATOM 641 O O . TRP A 1 80 ? -3.525 -7.772 -2.326 1.00 83.62 80 TRP A O 1
ATOM 651 N N . GLU A 1 81 ? -1.483 -8.694 -2.220 1.00 88.94 81 GLU A N 1
ATOM 652 C CA . GLU A 1 81 ? -1.712 -9.316 -0.911 1.00 88.94 81 GLU A CA 1
ATOM 653 C C . GLU A 1 81 ? -1.976 -8.270 0.184 1.00 88.94 81 GLU A C 1
ATOM 655 O O . GLU A 1 81 ? -2.918 -8.411 0.970 1.00 88.94 81 GLU A O 1
ATOM 660 N N . ALA A 1 82 ? -1.233 -7.158 0.192 1.00 84.62 82 ALA A N 1
ATOM 661 C CA . ALA A 1 82 ? -1.495 -6.050 1.112 1.00 84.62 82 ALA A CA 1
ATOM 662 C C . ALA A 1 82 ? -2.905 -5.453 0.918 1.00 84.62 82 ALA A C 1
ATOM 664 O O . ALA A 1 82 ? -3.620 -5.227 1.900 1.00 84.62 82 ALA A O 1
ATOM 665 N N . CYS A 1 83 ? -3.348 -5.258 -0.333 1.00 84.06 83 CYS A N 1
ATOM 666 C CA . CYS A 1 83 ? -4.730 -4.862 -0.642 1.00 84.06 83 CYS A CA 1
ATOM 667 C C . CYS A 1 83 ? -5.742 -5.852 -0.048 1.00 84.06 83 CYS A C 1
ATOM 669 O O . CYS A 1 83 ? -6.757 -5.437 0.518 1.00 84.06 83 CYS A O 1
ATOM 671 N N . HIS A 1 84 ? -5.486 -7.154 -0.186 1.00 86.00 84 HIS A N 1
ATOM 672 C CA . HIS A 1 84 ? -6.392 -8.202 0.271 1.00 86.00 84 HIS A CA 1
ATOM 673 C C . HIS A 1 84 ? -6.540 -8.215 1.800 1.00 86.00 84 HIS A C 1
ATOM 675 O O . HIS A 1 84 ? -7.658 -8.304 2.323 1.00 86.00 84 HIS A O 1
ATOM 681 N N . VAL A 1 85 ? -5.428 -8.055 2.523 1.00 87.06 85 VAL A N 1
ATOM 682 C CA . VAL A 1 85 ? -5.423 -7.936 3.989 1.00 87.06 85 VAL A CA 1
ATOM 683 C C . VAL A 1 85 ? -6.195 -6.696 4.437 1.00 87.06 85 VAL A C 1
ATOM 685 O O . VAL A 1 85 ? -7.075 -6.804 5.293 1.00 87.06 85 VAL A O 1
ATOM 688 N N . LEU A 1 86 ? -5.935 -5.534 3.826 1.00 84.69 86 LEU A N 1
ATOM 689 C CA . LEU A 1 86 ? -6.647 -4.295 4.158 1.00 84.69 86 LEU A CA 1
ATOM 690 C C . LEU A 1 86 ? -8.151 -4.417 3.903 1.00 84.69 86 LEU A C 1
ATOM 692 O O . LEU A 1 86 ? -8.948 -4.041 4.761 1.00 84.69 86 LEU A O 1
ATOM 696 N N . LYS A 1 87 ? -8.547 -4.988 2.759 1.00 84.56 87 LYS A N 1
ATOM 697 C CA . LYS A 1 87 ? -9.956 -5.248 2.433 1.00 84.56 87 LYS A CA 1
ATOM 698 C C . LYS A 1 87 ? -10.617 -6.124 3.496 1.00 84.56 87 LYS A C 1
ATOM 700 O O . LYS A 1 87 ? -11.695 -5.789 3.976 1.00 84.56 87 LYS A O 1
ATOM 705 N N . SER A 1 88 ? -9.958 -7.214 3.881 1.00 84.56 88 SER A N 1
ATOM 706 C CA . SER A 1 88 ? -10.466 -8.134 4.904 1.00 84.56 88 SER A CA 1
ATOM 707 C C . SER A 1 88 ? -10.610 -7.442 6.262 1.00 84.56 88 SER A C 1
ATOM 709 O O . SER A 1 88 ? -11.627 -7.615 6.932 1.00 84.56 88 SER A O 1
ATOM 711 N N . GLY A 1 89 ? -9.637 -6.604 6.636 1.00 82.00 89 GLY A N 1
ATOM 712 C CA . GLY A 1 89 ? -9.699 -5.780 7.843 1.00 82.00 89 GLY A CA 1
ATOM 713 C C . GLY A 1 89 ? -10.892 -4.823 7.840 1.00 82.00 89 GLY A C 1
ATOM 714 O O . GLY A 1 89 ? -11.645 -4.786 8.811 1.00 82.00 89 GLY A O 1
ATOM 715 N N . VAL A 1 90 ? -11.123 -4.110 6.731 1.00 81.44 90 VAL A N 1
ATOM 716 C CA . VAL A 1 90 ? -12.284 -3.213 6.586 1.00 81.44 90 VAL A CA 1
ATOM 717 C C . VAL A 1 90 ? -13.597 -3.991 6.706 1.00 81.44 90 VAL A C 1
ATOM 719 O O . VAL A 1 90 ? -14.452 -3.610 7.504 1.00 81.44 90 VAL A O 1
ATOM 722 N N . SER A 1 91 ? -13.743 -5.116 5.998 1.00 81.56 91 SER A N 1
ATOM 723 C CA . SER A 1 91 ? -14.956 -5.945 6.079 1.00 81.56 91 SER A CA 1
ATOM 724 C C . SER A 1 91 ? -15.199 -6.513 7.483 1.00 81.56 91 SER A C 1
ATOM 726 O O . SER A 1 91 ? -16.343 -6.576 7.934 1.00 81.56 91 SER A O 1
ATOM 728 N N . ALA A 1 92 ? -14.142 -6.887 8.213 1.00 82.44 92 ALA A N 1
ATOM 729 C CA . ALA A 1 92 ? -14.262 -7.328 9.601 1.00 82.44 92 ALA A CA 1
ATOM 730 C C . ALA A 1 92 ? -14.754 -6.196 10.520 1.00 82.44 92 ALA A C 1
ATOM 732 O O . ALA A 1 92 ? -15.617 -6.426 11.371 1.00 82.44 92 ALA A O 1
ATOM 733 N N . MET A 1 93 ? -14.262 -4.967 10.325 1.00 82.06 93 MET A N 1
ATOM 734 C CA . MET A 1 93 ? -14.734 -3.798 11.076 1.00 82.06 93 MET A CA 1
ATOM 735 C C . MET A 1 93 ? -16.201 -3.468 10.775 1.00 82.06 93 MET A C 1
ATOM 737 O O . MET A 1 93 ? -16.963 -3.199 11.704 1.00 82.06 93 MET A O 1
ATOM 741 N N . GLU A 1 94 ? -16.617 -3.530 9.508 1.00 82.44 94 GLU A N 1
ATOM 742 C CA . GLU A 1 94 ? -18.019 -3.341 9.109 1.00 82.44 94 GLU A CA 1
ATOM 743 C C . GLU A 1 94 ? -18.933 -4.394 9.752 1.00 82.44 94 GLU A C 1
ATOM 745 O O . GLU A 1 94 ? -19.978 -4.053 10.315 1.00 82.44 94 GLU A O 1
ATOM 750 N N . SER A 1 95 ? -18.509 -5.663 9.752 1.00 79.56 95 SER A N 1
ATOM 751 C CA . SER A 1 95 ? -19.243 -6.750 10.408 1.00 79.56 95 SER A CA 1
ATOM 752 C C . SER A 1 95 ? -19.345 -6.548 11.921 1.00 79.56 95 SER A C 1
ATOM 754 O O . SER A 1 95 ? -20.406 -6.794 12.496 1.00 79.56 95 SER A O 1
ATOM 756 N N . TYR A 1 96 ? -18.270 -6.097 12.576 1.00 81.81 96 TYR A N 1
ATOM 757 C CA . TYR A 1 96 ? -18.270 -5.819 14.013 1.00 81.81 96 TYR A CA 1
ATOM 758 C C . TYR A 1 96 ? -19.239 -4.684 14.365 1.00 81.81 96 TYR A C 1
ATOM 760 O O . TYR A 1 96 ? -20.041 -4.811 15.292 1.00 81.81 96 TYR A O 1
ATOM 768 N N . TYR A 1 97 ? -19.215 -3.595 13.590 1.00 79.44 97 TYR A N 1
ATOM 769 C CA . TYR A 1 97 ? -20.114 -2.461 13.791 1.00 79.44 97 TYR A CA 1
ATOM 770 C C . TYR A 1 97 ? -21.583 -2.856 13.573 1.00 79.44 97 TYR A C 1
ATOM 772 O O . TYR A 1 97 ? -22.438 -2.537 14.399 1.00 79.44 97 TYR A O 1
ATOM 780 N N . SER A 1 98 ? -21.872 -3.621 12.514 1.00 78.00 98 SER A N 1
ATOM 781 C CA . SER A 1 98 ? -23.213 -4.157 12.245 1.00 78.00 98 SER A CA 1
ATOM 782 C C . SER A 1 98 ? -23.711 -5.071 13.373 1.00 78.00 98 SER A C 1
ATOM 784 O O . SER A 1 98 ? -24.842 -4.919 13.836 1.00 78.00 98 SER A O 1
ATOM 786 N N . ALA A 1 99 ? -22.860 -5.970 13.880 1.00 80.56 99 ALA A N 1
ATOM 787 C CA . ALA A 1 99 ? -23.201 -6.833 15.010 1.00 80.56 99 ALA A CA 1
ATOM 788 C C . ALA A 1 99 ? -23.496 -6.026 16.288 1.00 80.56 99 ALA A C 1
ATOM 790 O O . ALA A 1 99 ? -24.478 -6.305 16.977 1.00 80.56 99 ALA A O 1
ATOM 791 N N . GLY A 1 100 ? -22.702 -4.990 16.578 1.00 75.25 100 GLY A N 1
ATOM 792 C CA . GLY A 1 100 ? -22.936 -4.090 17.712 1.00 75.25 100 GLY A CA 1
ATOM 793 C C . GLY A 1 100 ? -24.262 -3.327 17.614 1.00 75.25 100 GLY A C 1
ATOM 794 O O . GLY A 1 100 ? -25.007 -3.250 18.595 1.00 75.25 100 GLY A O 1
ATOM 795 N N . LEU A 1 101 ? -24.608 -2.820 16.427 1.00 77.25 101 LEU A N 1
ATOM 796 C CA . LEU A 1 101 ? -25.905 -2.177 16.181 1.00 77.25 101 LEU A CA 1
ATOM 797 C C . LEU A 1 101 ? -27.081 -3.151 16.360 1.00 77.25 101 LEU A C 1
ATOM 799 O O . LEU A 1 101 ? -28.096 -2.789 16.961 1.00 77.25 101 LEU A O 1
ATOM 803 N N . ASN A 1 102 ? -26.942 -4.398 15.905 1.00 76.94 102 ASN A N 1
ATOM 804 C CA . ASN A 1 102 ? -27.960 -5.434 16.102 1.00 76.94 102 ASN A CA 1
ATOM 805 C C . ASN A 1 102 ? -28.165 -5.766 17.589 1.00 76.94 102 ASN A C 1
ATOM 807 O O . ASN A 1 102 ? -29.299 -5.875 18.042 1.00 76.94 102 ASN A O 1
ATOM 811 N N . LEU A 1 103 ? -27.092 -5.865 18.379 1.00 78.31 103 LEU A N 1
ATOM 812 C CA . LEU A 1 103 ? -27.205 -6.076 19.828 1.00 78.31 103 LEU A CA 1
ATOM 813 C C . LEU A 1 103 ? -27.859 -4.885 20.535 1.00 78.31 103 LEU A C 1
ATOM 815 O O . LEU A 1 103 ? -28.702 -5.073 21.409 1.00 78.31 103 LEU A O 1
ATOM 819 N N . THR A 1 104 ? -27.500 -3.665 20.135 1.00 75.75 104 THR A N 1
ATOM 820 C CA . THR A 1 104 ? -28.056 -2.433 20.713 1.00 75.75 104 THR A CA 1
ATOM 821 C C . THR A 1 104 ? -29.551 -2.317 20.419 1.00 75.75 104 THR A C 1
ATOM 823 O O . THR A 1 104 ? -30.329 -2.044 21.326 1.00 75.75 104 THR A O 1
ATOM 826 N N . SER A 1 105 ? -29.976 -2.597 19.183 1.00 73.31 105 SER A N 1
ATOM 827 C CA . SER A 1 105 ? -31.400 -2.613 18.811 1.00 73.31 105 SER A CA 1
ATOM 828 C C . SER A 1 105 ? -32.186 -3.745 19.483 1.00 73.31 105 SER A C 1
ATOM 830 O O . SER A 1 105 ? -33.338 -3.538 19.861 1.00 73.31 105 SER A O 1
ATOM 832 N N . LEU A 1 106 ? -31.573 -4.916 19.707 1.00 72.12 106 LEU A N 1
ATOM 833 C CA . LEU A 1 106 ? -32.185 -6.005 20.478 1.00 72.12 106 LEU A CA 1
ATOM 834 C C . LEU A 1 106 ? -32.420 -5.598 21.945 1.00 72.12 106 LEU A C 1
ATOM 836 O O . LEU A 1 106 ? -33.493 -5.842 22.497 1.00 72.12 106 LEU A O 1
ATOM 840 N N . LEU A 1 107 ? -31.425 -4.959 22.566 1.00 74.38 107 LEU A N 1
ATOM 841 C CA . LEU A 1 107 ? -31.505 -4.435 23.933 1.00 74.38 107 LEU A CA 1
ATOM 842 C C . LEU A 1 107 ? -32.543 -3.316 24.058 1.00 74.38 107 LEU A C 1
ATOM 844 O O . LEU A 1 107 ? -33.340 -3.340 24.994 1.00 74.38 107 LEU A O 1
ATOM 848 N N . ASP A 1 108 ? -32.575 -2.380 23.112 1.00 72.62 108 ASP A N 1
ATOM 849 C CA . ASP A 1 108 ? -33.547 -1.282 23.084 1.00 72.62 108 ASP A CA 1
ATOM 850 C C . ASP A 1 108 ? -34.984 -1.803 22.891 1.00 72.62 108 ASP A C 1
ATOM 852 O O . ASP A 1 108 ? -35.898 -1.443 23.634 1.00 72.62 108 ASP A O 1
ATOM 856 N N . GLY A 1 109 ? -35.180 -2.780 21.997 1.00 61.97 109 GLY A N 1
ATOM 857 C CA . GLY A 1 109 ? -36.459 -3.479 21.844 1.00 61.97 109 GLY A CA 1
ATOM 858 C C . GLY A 1 109 ? -36.903 -4.203 23.122 1.00 61.97 109 GLY A C 1
ATOM 859 O O . GLY A 1 109 ? -38.071 -4.124 23.511 1.00 61.97 109 GLY A O 1
ATOM 860 N N . HIS A 1 110 ? -35.980 -4.857 23.832 1.00 58.69 1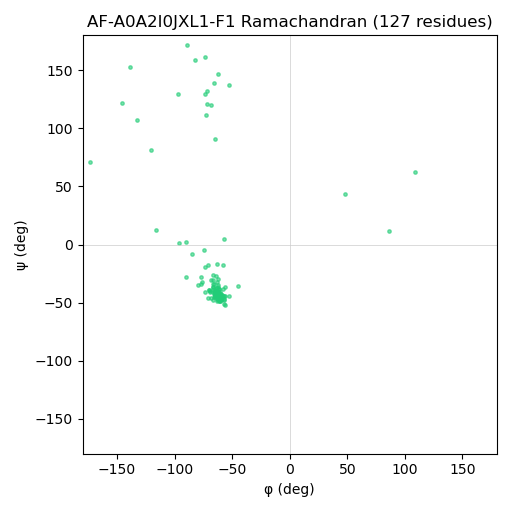10 HIS A N 1
ATOM 861 C CA . HIS A 1 110 ? -36.288 -5.535 25.095 1.00 58.69 110 HIS A CA 1
ATOM 862 C C . HIS A 1 110 ? -36.600 -4.544 26.230 1.00 58.69 110 HIS A C 1
ATOM 864 O O . HIS A 1 110 ? -37.513 -4.780 27.030 1.00 58.69 110 HIS A O 1
ATOM 870 N N . LEU A 1 111 ? -35.879 -3.424 26.300 1.00 60.16 111 LEU A N 1
ATOM 871 C CA . LEU A 1 111 ? -36.131 -2.333 27.245 1.00 60.16 111 LEU A CA 1
ATOM 872 C C . LEU A 1 111 ? -37.405 -1.549 26.920 1.00 60.16 111 LEU A C 1
ATOM 874 O O . LEU A 1 111 ? -37.916 -0.884 27.811 1.00 60.16 111 LEU A O 1
ATOM 878 N N . HIS A 1 112 ? -37.945 -1.649 25.705 1.00 56.97 112 HIS A N 1
ATOM 879 C CA . HIS A 1 112 ? -39.231 -1.056 25.328 1.00 56.97 112 HIS A CA 1
ATOM 880 C C . HIS A 1 112 ? -40.428 -2.002 25.565 1.00 56.97 112 HIS A C 1
ATOM 882 O O . HIS A 1 112 ? -41.529 -1.541 25.873 1.00 56.97 112 HIS A O 1
ATOM 888 N N . LEU A 1 113 ? -40.226 -3.327 25.508 1.00 55.78 113 LEU A N 1
ATOM 889 C CA . LEU A 1 113 ? -41.247 -4.332 25.863 1.00 55.78 113 LEU A CA 1
ATOM 890 C C . LEU A 1 113 ? -41.383 -4.560 27.383 1.00 55.78 113 LEU A C 1
ATOM 892 O O . LEU A 1 113 ? -42.490 -4.761 27.887 1.00 55.78 113 LEU A O 1
ATOM 896 N N . SER A 1 114 ? -40.284 -4.487 28.136 1.00 53.56 114 SER A N 1
ATOM 897 C CA . SER A 1 114 ? -40.268 -4.713 29.595 1.00 53.56 114 SER A CA 1
ATOM 898 C C . SER A 1 114 ? -41.042 -3.674 30.456 1.00 53.56 114 SER A C 1
ATOM 900 O O . SER A 1 114 ? -41.681 -4.066 31.437 1.00 53.56 114 SER A O 1
ATOM 902 N N . PRO A 1 115 ? -41.111 -2.368 30.114 1.00 54.06 115 PRO A N 1
ATOM 903 C CA . PRO A 1 115 ? -41.874 -1.369 30.870 1.00 54.06 115 PRO A CA 1
ATOM 904 C C . PRO A 1 115 ? -43.388 -1.577 30.766 1.00 54.06 115 PRO A C 1
ATOM 906 O O . PRO A 1 115 ? -44.119 -1.264 31.705 1.00 54.06 115 PRO A O 1
ATOM 909 N N . GLN A 1 116 ? -43.864 -2.111 29.636 1.00 54.25 116 GLN A N 1
ATOM 910 C CA . GLN A 1 116 ? -45.291 -2.339 29.382 1.00 54.25 116 GLN A CA 1
ATOM 911 C C . GLN A 1 116 ? -45.810 -3.575 30.137 1.00 54.25 116 GLN A C 1
ATOM 913 O O . GLN A 1 116 ? -46.930 -3.557 30.642 1.00 54.25 116 GLN A O 1
ATOM 918 N N . LEU A 1 117 ? -44.976 -4.609 30.304 1.00 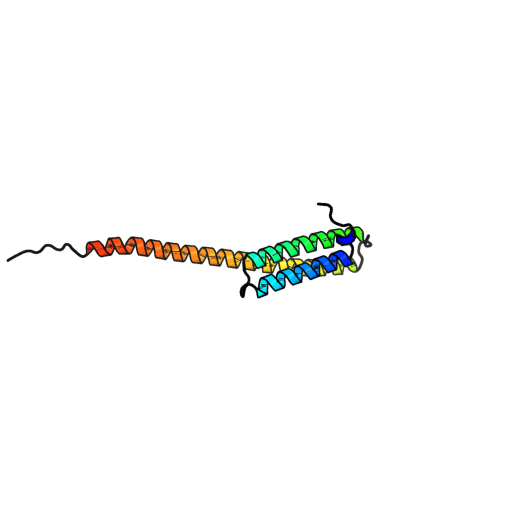52.22 117 LEU A N 1
ATOM 919 C CA . LEU A 1 117 ? -45.305 -5.802 31.099 1.00 52.22 117 LEU A CA 1
ATOM 920 C C . LEU A 1 117 ? -45.230 -5.555 32.615 1.00 52.22 117 LEU A C 1
ATOM 922 O O . LEU A 1 117 ? -46.041 -6.098 33.364 1.00 52.22 117 LEU A O 1
ATOM 926 N N . SER A 1 118 ? -44.332 -4.677 33.077 1.00 50.22 118 SER A N 1
ATOM 927 C CA . SER A 1 118 ? -44.231 -4.302 34.500 1.00 50.22 118 SER A CA 1
ATOM 928 C C . SER A 1 118 ? -45.490 -3.584 35.020 1.00 50.22 118 SER A C 1
ATOM 930 O O . SER A 1 118 ? -45.857 -3.702 36.191 1.00 50.22 118 SER A O 1
ATOM 932 N N . ARG A 1 119 ? -46.231 -2.895 34.140 1.00 52.47 119 ARG A N 1
ATOM 933 C CA . ARG A 1 119 ? -47.441 -2.146 34.516 1.00 52.47 119 ARG A CA 1
ATOM 934 C C . ARG A 1 119 ? -48.723 -2.993 34.559 1.00 52.47 119 ARG A C 1
ATOM 936 O O . ARG A 1 119 ? -49.737 -2.508 35.054 1.00 52.47 119 ARG A O 1
ATOM 943 N N . GLN A 1 120 ? -48.696 -4.253 34.113 1.00 53.50 120 GLN A N 1
ATOM 944 C CA . GLN A 1 120 ? -49.869 -5.144 34.149 1.00 53.50 120 GLN A CA 1
ATOM 945 C C . GLN A 1 120 ? -50.009 -5.988 35.431 1.00 53.50 120 GLN A C 1
A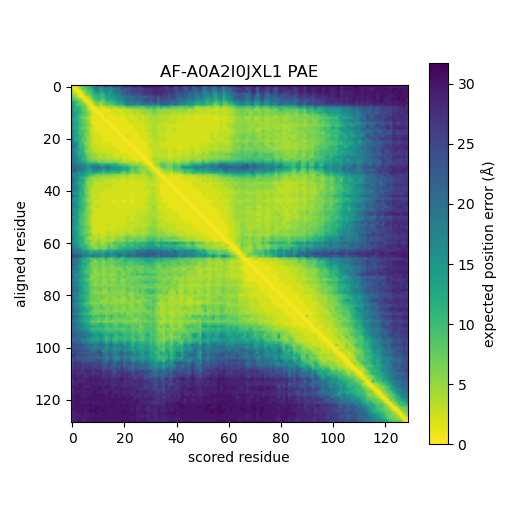TOM 947 O O . GLN A 1 120 ? -50.976 -6.734 35.556 1.00 53.50 120 GLN A O 1
ATOM 952 N N . VAL A 1 121 ? -49.118 -5.846 36.422 1.00 53.41 121 VAL A N 1
ATOM 953 C CA . VAL A 1 121 ? -49.154 -6.657 37.664 1.00 53.41 121 VAL A CA 1
ATOM 954 C C . VAL A 1 121 ? -49.877 -5.966 38.843 1.00 53.41 121 VAL A C 1
ATOM 956 O O . VAL A 1 121 ? -50.041 -6.552 39.908 1.00 53.41 121 VAL A O 1
ATOM 959 N N . GLN A 1 122 ? -50.423 -4.757 38.671 1.00 53.94 122 GLN A N 1
ATOM 960 C CA . GLN A 1 122 ? -51.266 -4.103 39.687 1.00 53.94 122 GLN A CA 1
ATOM 961 C C . GLN A 1 122 ? -52.667 -3.796 39.150 1.00 53.94 122 GLN A C 1
ATOM 963 O O . GLN A 1 122 ? -52.933 -2.672 38.752 1.00 53.94 122 GLN A O 1
ATOM 968 N N . THR A 1 123 ? -53.569 -4.781 39.132 1.00 56.12 123 THR A N 1
ATOM 969 C CA . THR A 1 123 ? -55.033 -4.593 39.294 1.00 56.12 123 THR A CA 1
ATOM 970 C C . THR A 1 123 ? -55.737 -5.958 39.379 1.00 56.12 123 THR A C 1
ATOM 972 O O . THR A 1 123 ? -56.440 -6.386 38.472 1.00 56.12 123 THR A O 1
ATOM 975 N N . GLY A 1 124 ? -55.556 -6.668 40.497 1.00 47.78 124 GLY A N 1
ATOM 976 C CA . GLY A 1 124 ? -56.479 -7.728 40.925 1.00 47.78 124 GLY A CA 1
ATOM 977 C C . GLY A 1 124 ? -57.462 -7.150 41.955 1.00 47.78 124 GLY A C 1
ATOM 978 O O . GLY A 1 124 ? -57.002 -6.478 42.882 1.00 47.78 124 GLY A O 1
ATOM 979 N N . PRO A 1 125 ? -58.789 -7.325 41.810 1.00 48.91 125 PRO A N 1
ATOM 980 C CA . PRO A 1 125 ? -59.771 -6.595 42.601 1.00 48.91 125 PRO A CA 1
ATOM 981 C C . PRO A 1 125 ? -59.796 -7.069 44.056 1.00 48.91 125 PRO A C 1
ATOM 983 O O . PRO A 1 125 ? -59.877 -8.256 44.365 1.00 48.91 125 PRO A O 1
ATOM 986 N N . ARG A 1 126 ? -59.772 -6.087 44.955 1.00 54.97 126 ARG A N 1
ATOM 987 C CA . ARG A 1 126 ? -60.033 -6.224 46.385 1.00 54.97 126 ARG A CA 1
ATOM 988 C C . ARG A 1 126 ? -61.540 -6.444 46.577 1.00 54.97 126 ARG A C 1
ATOM 990 O O . ARG A 1 126 ? -62.319 -5.527 46.344 1.00 54.97 126 ARG A O 1
ATOM 997 N N . SER A 1 127 ? -61.942 -7.633 47.010 1.00 48.50 127 SER A N 1
ATOM 998 C CA . SER A 1 127 ? -63.277 -7.924 47.552 1.00 48.50 127 SER A CA 1
ATOM 999 C C . SER A 1 127 ? -63.072 -8.976 48.649 1.00 48.50 127 SER A C 1
ATOM 1001 O O . SER A 1 127 ? -62.434 -9.984 48.389 1.00 48.50 127 SER A O 1
ATOM 1003 N N . GLY A 1 128 ? -63.433 -8.800 49.917 1.00 53.78 128 GLY A N 1
ATOM 1004 C CA . GLY A 1 128 ? -64.478 -7.949 50.464 1.00 53.78 128 GLY A CA 1
ATOM 1005 C C . GLY A 1 128 ? -65.635 -8.809 50.967 1.00 53.78 128 GLY A C 1
ATOM 1006 O O . GLY A 1 128 ? -66.720 -8.689 50.411 1.00 53.78 128 GLY A O 1
ATOM 1007 N N . LYS A 1 129 ? -65.376 -9.664 51.970 1.00 40.22 129 LYS A N 1
ATOM 1008 C CA . LYS A 1 129 ? -66.240 -10.128 53.082 1.00 40.22 129 LYS A CA 1
ATOM 1009 C C . LYS A 1 129 ? -65.787 -11.493 53.585 1.00 40.22 129 LYS A C 1
ATOM 1011 O O . LYS A 1 129 ? -65.507 -12.360 52.734 1.00 40.22 129 LYS A O 1
#